Protein AF-F7K027-F1 (afdb_monomer)

Mean predicted aligned error: 4.17 Å

Foldseek 3Di:
DWDKDFDADPVRAGWKDQPVPFTAGPPPRHTDDPVPDDADDWDADPVRSIITGIHTDDPD

Radius of gyration: 11.39 Å; Cα contacts (8 Å, |Δi|>4): 110; chains: 1; bounding box: 26×21×30 Å

Sequence (60 aa):
MKRYSHINCKCGGIIGMYDGKIFACERCGTEFQLHKINYDVLFPNNKTGWIFPMIEKNNE

pLDDT: mean 90.21, std 10.75, range [48.34, 96.44]

Secondary structure (DSSP, 8-state):
--EEEEPBPTTSPBEEBSSSS-EEETTT--EE-GGGS--SEEEEETTTTEEEEEEEE---

Nearest PDB structures (foldseek):
  8pe9-assembly1_H  TM=3.551E-01  e=5.112E+00  Homo sapiens
  5i17-assembly2_B  TM=3.440E-01  e=8.267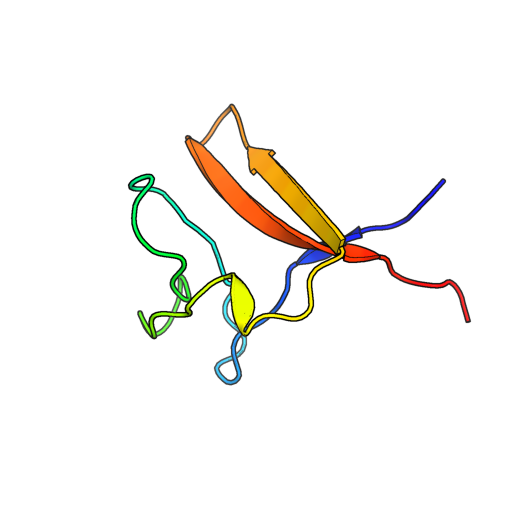E+00  Homo sapiens
  7nir-assembly1_F  TM=2.761E-01  e=6.501E+00  Camelidae mixed library

Solvent-accessible surface area (backbone atoms only — not comparable to full-atom values): 3716 Å² total; per-residue (Å²): 131,91,44,72,40,79,41,65,39,98,88,70,25,50,36,33,23,66,84,86,80,57,35,24,20,80,68,80,61,53,74,49,62,70,92,78,54,92,56,74,46,78,48,72,38,84,90,78,57,33,35,29,46,21,32,71,52,75,88,123

Structure (mmCIF, N/CA/C/O backbone):
data_AF-F7K027-F1
#
_entry.id   AF-F7K027-F1
#
loop_
_atom_site.group_PDB
_atom_site.id
_atom_site.type_symbol
_atom_site.label_atom_id
_atom_site.label_alt_id
_atom_site.label_comp_id
_atom_site.label_asym_id
_atom_site.label_entity_id
_atom_site.label_seq_id
_atom_site.pdbx_PDB_ins_code
_atom_site.Cartn_x
_atom_site.Cartn_y
_atom_site.Cartn_z
_atom_site.occupancy
_atom_site.B_iso_or_equiv
_atom_site.auth_seq_id
_atom_site.auth_comp_id
_atom_site.auth_asym_id
_atom_site.auth_atom_id
_atom_site.pdbx_PDB_model_num
ATOM 1 N N . MET A 1 1 ? -1.691 -6.113 -21.503 1.00 52.22 1 MET A N 1
ATOM 2 C CA . MET A 1 1 ? -0.918 -5.338 -20.508 1.00 52.22 1 MET A CA 1
ATOM 3 C C . MET A 1 1 ? -1.745 -5.302 -19.236 1.00 52.22 1 MET A C 1
ATOM 5 O O . MET A 1 1 ? -2.832 -4.737 -19.276 1.00 52.22 1 MET A O 1
ATOM 9 N N . LYS A 1 2 ? -1.307 -5.986 -18.172 1.00 63.72 2 LYS A N 1
ATOM 10 C CA . LYS A 1 2 ? -2.040 -6.013 -16.899 1.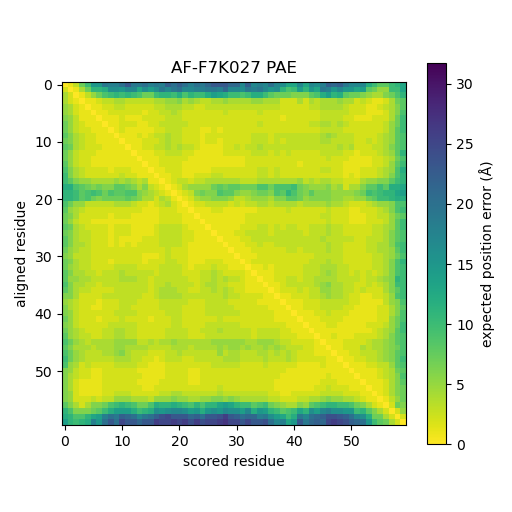00 63.72 2 LYS A CA 1
ATOM 11 C C . LYS A 1 2 ? -2.107 -4.591 -16.337 1.00 63.72 2 LYS A C 1
ATOM 13 O O . LYS A 1 2 ? -1.0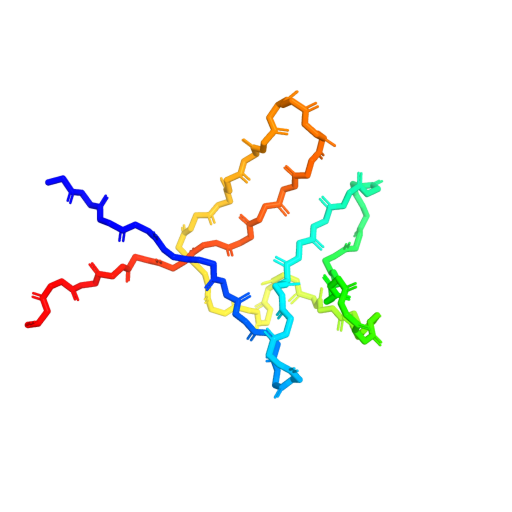81 -3.909 -16.297 1.00 63.72 2 LYS A O 1
ATOM 18 N N . ARG A 1 3 ? -3.300 -4.111 -15.986 1.00 85.44 3 ARG A N 1
ATOM 19 C CA . ARG A 1 3 ? -3.489 -2.791 -15.369 1.00 85.44 3 ARG A CA 1
ATOM 20 C C . ARG A 1 3 ? -3.553 -3.005 -13.866 1.00 85.44 3 ARG A C 1
ATOM 22 O O . ARG A 1 3 ? -4.396 -3.759 -13.416 1.00 85.44 3 ARG A O 1
ATOM 29 N N . TYR A 1 4 ? -2.690 -2.356 -13.099 1.00 90.44 4 TYR A N 1
ATOM 30 C CA . TYR A 1 4 ? -2.730 -2.416 -11.637 1.00 90.44 4 TYR A CA 1
ATOM 31 C C . TYR A 1 4 ? -3.316 -1.125 -11.072 1.00 90.44 4 TYR A C 1
ATOM 33 O O . TYR A 1 4 ? -3.164 -0.054 -11.666 1.00 90.44 4 TYR A O 1
ATOM 41 N N . SER A 1 5 ? -3.968 -1.214 -9.917 1.00 93.06 5 SER A N 1
ATOM 42 C CA . SER A 1 5 ? -4.436 -0.051 -9.161 1.00 93.06 5 SER A CA 1
ATOM 43 C C . SER A 1 5 ? -4.072 -0.132 -7.691 1.00 93.06 5 SER A C 1
ATOM 45 O O . SER A 1 5 ? -3.974 -1.220 -7.127 1.00 93.06 5 SER A O 1
ATOM 47 N N . HIS A 1 6 ? -3.905 1.044 -7.087 1.00 94.69 6 HIS A N 1
ATOM 48 C CA . HIS A 1 6 ? -3.722 1.186 -5.651 1.00 94.69 6 HIS A CA 1
ATOM 49 C C . HIS A 1 6 ? -4.928 0.638 -4.895 1.00 94.69 6 HIS A C 1
ATOM 51 O O . HIS A 1 6 ? -6.076 0.806 -5.319 1.00 94.69 6 HIS A O 1
ATOM 57 N N . ILE A 1 7 ? -4.650 0.022 -3.752 1.00 94.75 7 ILE A N 1
ATOM 58 C CA . ILE A 1 7 ? -5.678 -0.349 -2.790 1.00 94.75 7 ILE A CA 1
ATOM 59 C C . ILE A 1 7 ? -5.973 0.868 -1.916 1.00 94.75 7 ILE A C 1
ATOM 61 O O . ILE A 1 7 ? -5.077 1.460 -1.310 1.00 94.75 7 ILE A O 1
ATOM 65 N N . ASN A 1 8 ? -7.251 1.231 -1.849 1.00 94.94 8 ASN A N 1
ATOM 66 C CA . ASN A 1 8 ? -7.713 2.384 -1.091 1.00 94.94 8 ASN A CA 1
ATOM 67 C C . ASN A 1 8 ? -8.205 1.962 0.296 1.00 94.94 8 ASN A C 1
ATOM 69 O O . ASN A 1 8 ? -8.896 0.956 0.462 1.00 94.94 8 ASN A O 1
AT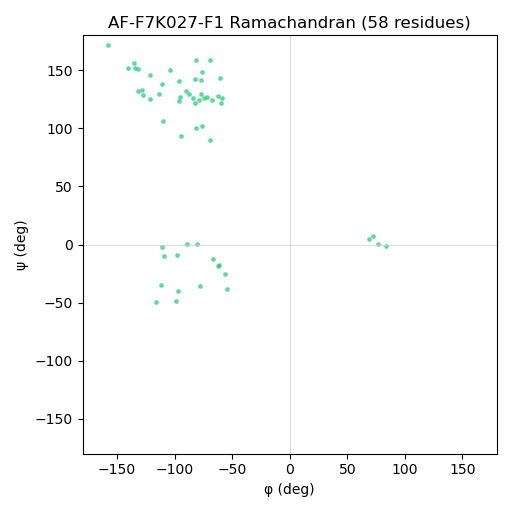OM 73 N N . CYS A 1 9 ? -7.901 2.783 1.293 1.00 95.62 9 CYS A N 1
ATOM 74 C CA . CYS A 1 9 ? -8.531 2.732 2.602 1.00 95.62 9 CYS A CA 1
ATOM 75 C C . CYS A 1 9 ? -9.999 3.178 2.499 1.00 95.62 9 CYS A C 1
ATOM 77 O O . CYS A 1 9 ? -10.380 3.931 1.601 1.00 95.62 9 CYS A O 1
ATOM 79 N N . LYS A 1 10 ? -10.826 2.796 3.479 1.00 94.62 10 LYS A N 1
ATOM 80 C CA . LYS A 1 10 ? -12.229 3.239 3.580 1.00 94.62 10 LYS A CA 1
ATOM 81 C C . LYS A 1 10 ? -12.387 4.767 3.616 1.00 94.62 10 LYS A C 1
ATOM 83 O O . LYS A 1 10 ? -13.427 5.273 3.219 1.00 94.62 10 LYS A O 1
ATOM 88 N N . CYS A 1 11 ? -11.366 5.504 4.061 1.00 95.50 11 CYS A N 1
ATOM 89 C CA . CYS A 1 11 ? -11.353 6.973 4.059 1.00 95.50 11 CYS A CA 1
ATOM 90 C C . CYS A 1 11 ? -11.001 7.598 2.688 1.00 95.50 11 CYS A C 1
ATOM 92 O O . CYS A 1 11 ? -10.893 8.824 2.570 1.00 95.50 11 CYS A O 1
ATOM 94 N N . GLY A 1 12 ? -10.766 6.768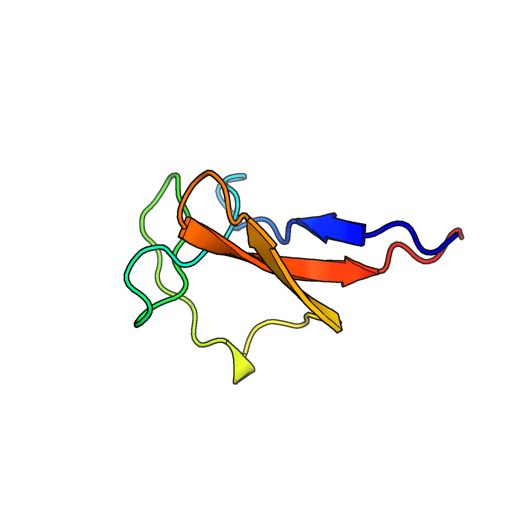 1.666 1.00 95.38 12 GLY A N 1
ATOM 95 C CA . GLY A 1 12 ? -10.400 7.173 0.309 1.00 95.38 12 GLY A CA 1
ATOM 96 C C . GLY A 1 12 ? -8.913 7.466 0.087 1.00 95.38 12 GLY A C 1
ATOM 97 O O . GLY A 1 12 ? -8.548 7.801 -1.031 1.00 95.38 12 GLY A O 1
ATOM 98 N N . GLY A 1 13 ? -8.059 7.362 1.112 1.00 96.06 13 GLY A N 1
ATOM 99 C CA . GLY A 1 13 ? -6.604 7.495 0.951 1.00 96.06 13 GLY A CA 1
ATOM 100 C C . GLY A 1 13 ? -5.945 6.202 0.466 1.00 96.06 13 GLY A C 1
ATOM 101 O O . GLY A 1 13 ? -6.491 5.116 0.674 1.00 96.06 13 GLY A O 1
ATOM 102 N N . ILE A 1 14 ? -4.757 6.304 -0.127 1.00 96.19 14 ILE A N 1
ATOM 103 C CA . ILE A 1 14 ? -3.990 5.142 -0.589 1.00 96.19 14 ILE A CA 1
ATOM 104 C C . ILE A 1 14 ? -3.320 4.446 0.601 1.00 96.19 14 ILE A C 1
ATOM 106 O O . ILE A 1 14 ? -2.868 5.091 1.551 1.00 96.19 14 ILE A O 1
ATOM 110 N N . ILE A 1 15 ? -3.287 3.113 0.571 1.00 96.06 15 ILE A N 1
ATOM 111 C CA . ILE A 1 15 ? -2.499 2.312 1.509 1.00 96.06 15 ILE A CA 1
ATOM 112 C C . ILE A 1 15 ? -1.091 2.153 0.935 1.00 96.06 15 ILE A C 1
ATOM 114 O O . ILE A 1 15 ? -0.930 1.743 -0.212 1.00 96.06 15 ILE A O 1
ATOM 118 N N . GLY A 1 16 ? -0.069 2.434 1.737 1.00 96.38 16 GLY A N 1
ATOM 119 C CA . GLY A 1 16 ? 1.328 2.260 1.352 1.00 96.38 16 GLY A CA 1
ATOM 120 C C .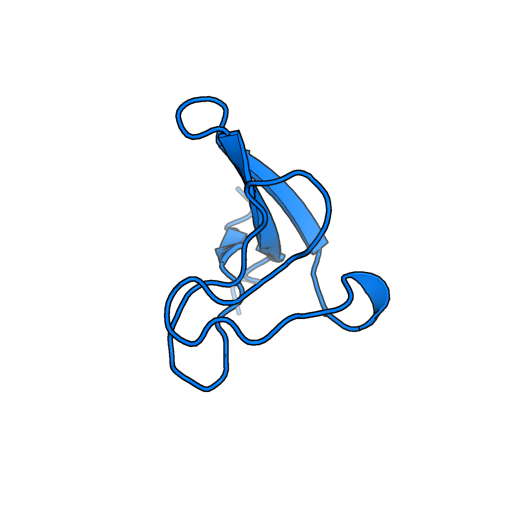 GLY A 1 16 ? 2.235 2.126 2.569 1.00 96.38 16 GLY A C 1
ATOM 121 O O . GLY A 1 16 ? 1.805 2.314 3.703 1.00 96.38 16 GLY A O 1
ATOM 122 N N . MET A 1 17 ? 3.494 1.786 2.333 1.00 96.19 17 MET A N 1
ATOM 123 C CA . MET A 1 17 ? 4.527 1.674 3.358 1.00 96.19 17 MET A CA 1
ATOM 124 C C . MET A 1 17 ? 5.733 2.510 2.947 1.00 96.19 17 MET A C 1
ATOM 126 O O . MET A 1 17 ? 6.236 2.354 1.837 1.00 96.19 17 MET A O 1
ATOM 130 N N . TYR A 1 18 ? 6.208 3.371 3.842 1.00 88.81 18 TYR A N 1
ATOM 131 C CA . TYR A 1 18 ? 7.400 4.196 3.616 1.00 88.81 18 TYR A CA 1
ATOM 132 C C . TYR A 1 18 ? 8.575 3.795 4.516 1.00 88.81 18 TYR A C 1
ATOM 134 O O . TYR A 1 18 ? 9.725 3.840 4.099 1.00 88.81 18 TYR A O 1
ATOM 142 N N . ASP A 1 19 ? 8.298 3.364 5.746 1.00 82.50 19 ASP A N 1
ATOM 143 C CA . ASP A 1 19 ? 9.312 3.090 6.771 1.00 82.50 19 ASP A CA 1
ATOM 144 C C . ASP A 1 19 ? 9.858 1.651 6.749 1.00 82.50 19 ASP A C 1
ATOM 146 O O . ASP A 1 19 ? 10.696 1.286 7.576 1.00 82.50 19 ASP A O 1
ATOM 150 N N . GLY A 1 20 ? 9.370 0.825 5.819 1.00 80.81 20 GLY A N 1
ATOM 151 C CA . GLY A 1 20 ? 9.725 -0.588 5.703 1.00 80.81 20 GLY A CA 1
ATOM 152 C C . GLY A 1 20 ? 9.129 -1.489 6.790 1.00 80.81 20 GLY A C 1
ATOM 153 O O . GLY A 1 20 ? 9.496 -2.661 6.852 1.00 80.81 20 GLY A O 1
ATOM 154 N N . LYS A 1 21 ? 8.242 -0.970 7.650 1.00 85.38 21 LYS A N 1
ATOM 155 C CA . LYS A 1 21 ? 7.687 -1.709 8.792 1.00 85.38 21 LYS A CA 1
ATOM 156 C C . LYS A 1 21 ? 6.187 -1.926 8.677 1.00 85.38 21 LYS A C 1
ATOM 158 O O . LYS A 1 21 ? 5.732 -3.050 8.886 1.00 85.38 21 LYS A O 1
ATOM 163 N N . ILE A 1 22 ? 5.420 -0.871 8.395 1.00 92.94 22 ILE A N 1
ATOM 164 C CA . ILE A 1 22 ? 3.955 -0.913 8.484 1.00 92.94 22 ILE A CA 1
ATOM 165 C C . ILE A 1 22 ? 3.321 -0.323 7.225 1.00 92.94 22 ILE A C 1
ATOM 167 O O . ILE A 1 22 ? 3.661 0.772 6.781 1.00 92.94 22 ILE A O 1
ATOM 171 N N . PHE A 1 23 ? 2.345 -1.043 6.668 1.00 95.75 23 PHE A N 1
ATOM 172 C CA . PHE A 1 23 ? 1.444 -0.476 5.671 1.00 95.75 23 PHE A CA 1
ATOM 173 C C . PHE A 1 23 ? 0.389 0.361 6.381 1.00 95.75 23 PHE A C 1
ATOM 175 O O . PHE A 1 23 ? -0.325 -0.142 7.244 1.00 95.75 23 PHE A O 1
ATOM 182 N N . ALA A 1 24 ? 0.264 1.625 6.004 1.00 96.44 24 ALA A N 1
ATOM 183 C CA . ALA A 1 24 ? -0.705 2.539 6.581 1.00 96.44 24 ALA A CA 1
ATOM 184 C C . ALA A 1 24 ? -1.408 3.347 5.492 1.00 96.44 24 ALA A C 1
ATOM 186 O O . ALA A 1 24 ? -0.904 3.526 4.382 1.00 96.44 24 ALA A O 1
ATOM 187 N N . CYS A 1 25 ? -2.603 3.838 5.807 1.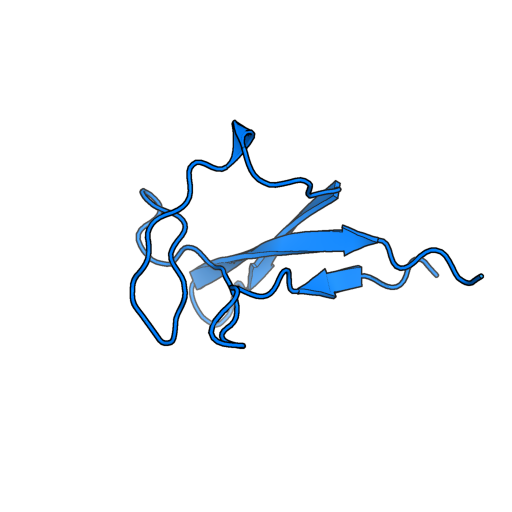00 95.94 25 CYS A N 1
ATOM 188 C CA . CYS A 1 25 ? -3.259 4.814 4.951 1.00 95.94 25 CYS A CA 1
ATOM 189 C C . CYS A 1 25 ? -2.552 6.169 5.050 1.00 95.94 25 CYS A C 1
ATOM 191 O O . CYS A 1 25 ? -2.468 6.738 6.137 1.00 95.94 25 CYS A O 1
ATOM 193 N N . GLU A 1 26 ? -2.164 6.739 3.910 1.00 93.81 26 GLU A N 1
ATOM 194 C CA . GLU A 1 26 ? -1.504 8.053 3.835 1.00 93.81 26 GLU A CA 1
ATOM 195 C C . GLU A 1 26 ? -2.367 9.216 4.361 1.00 93.81 26 GLU A C 1
ATOM 197 O O . GLU A 1 26 ? -1.851 10.288 4.664 1.00 93.81 26 GLU A O 1
ATOM 202 N N . ARG A 1 27 ? -3.689 9.019 4.466 1.00 95.19 27 ARG A N 1
ATOM 203 C CA . ARG A 1 27 ? -4.643 10.060 4.870 1.00 95.19 27 ARG A CA 1
ATOM 204 C C . ARG A 1 27 ? -5.045 9.984 6.339 1.00 95.19 27 ARG A C 1
ATOM 206 O O . ARG A 1 27 ? -5.093 11.010 7.005 1.00 95.19 27 ARG A O 1
ATOM 213 N N . CYS A 1 28 ? -5.411 8.799 6.829 1.00 96.25 28 CYS A N 1
ATOM 214 C CA . CYS A 1 28 ? -5.939 8.628 8.190 1.00 96.25 28 CYS A CA 1
ATOM 215 C C . CYS A 1 28 ? -4.999 7.866 9.131 1.00 96.25 28 CYS A C 1
ATOM 217 O O . CYS A 1 28 ? -5.354 7.666 10.288 1.00 96.25 28 CYS A O 1
ATOM 219 N N . GLY A 1 29 ? -3.845 7.398 8.645 1.00 95.25 29 GLY A N 1
ATOM 220 C CA . GLY A 1 29 ? -2.847 6.696 9.454 1.00 95.25 29 GLY A CA 1
ATOM 221 C C . GLY A 1 29 ? -3.265 5.307 9.939 1.00 95.25 29 GLY A C 1
ATOM 222 O O . GLY A 1 29 ? -2.522 4.684 10.684 1.00 95.25 29 GLY A O 1
ATOM 223 N N . THR A 1 30 ? -4.436 4.797 9.535 1.00 96.06 30 THR A N 1
ATOM 224 C CA . THR A 1 30 ? -4.863 3.442 9.905 1.00 96.06 30 THR A CA 1
ATOM 225 C C . THR A 1 30 ? -3.849 2.427 9.404 1.00 96.06 30 THR A C 1
ATOM 227 O O . THR A 1 30 ? -3.536 2.410 8.213 1.00 96.06 30 THR A O 1
ATOM 230 N N . GLU A 1 31 ? -3.369 1.591 10.315 1.00 96.31 31 GLU A N 1
ATOM 231 C CA . GLU A 1 31 ? -2.405 0.538 10.029 1.00 96.31 31 GLU A CA 1
ATOM 232 C C . GLU A 1 31 ? -3.099 -0.709 9.481 1.00 96.31 31 GLU A C 1
ATOM 234 O O . GLU A 1 31 ? -4.187 -1.099 9.914 1.00 96.31 31 GLU A O 1
ATOM 239 N N . PHE A 1 32 ? -2.439 -1.363 8.533 1.00 94.62 32 PHE A N 1
ATOM 240 C CA . PHE A 1 32 ? -2.906 -2.574 7.890 1.00 94.62 32 PHE A CA 1
ATOM 241 C C . PHE A 1 32 ? -1.824 -3.645 7.949 1.00 94.62 32 PHE A C 1
ATOM 243 O O . PHE A 1 32 ? -0.660 -3.431 7.612 1.00 94.62 32 PHE A O 1
ATOM 250 N N . GLN A 1 33 ? -2.233 -4.847 8.338 1.00 93.12 33 GLN A N 1
ATOM 251 C CA . GLN A 1 33 ? -1.380 -6.022 8.241 1.00 93.12 33 GLN A CA 1
ATOM 252 C C . GLN A 1 33 ? -1.464 -6.565 6.817 1.00 93.12 33 GLN A C 1
ATOM 254 O O . GLN A 1 33 ? -2.552 -6.923 6.371 1.00 93.12 33 GLN A O 1
ATOM 259 N N . LEU A 1 34 ? -0.327 -6.655 6.120 1.00 90.25 34 LEU A N 1
ATOM 260 C CA . LEU A 1 34 ? -0.284 -7.003 4.695 1.00 90.25 34 LEU A CA 1
ATOM 261 C C . LEU A 1 34 ? -1.007 -8.325 4.371 1.00 90.25 34 LEU A C 1
ATOM 263 O O . LEU A 1 34 ? -1.737 -8.392 3.392 1.00 90.25 34 LEU A O 1
ATOM 267 N N . HIS A 1 35 ? -0.903 -9.337 5.241 1.00 90.06 35 HIS A N 1
ATOM 268 C CA . HIS A 1 35 ? -1.575 -10.637 5.076 1.00 90.06 35 HIS A CA 1
ATOM 269 C C . HIS A 1 35 ? -3.114 -10.583 5.167 1.00 90.06 35 HIS A C 1
ATOM 271 O O . HIS A 1 35 ? -3.778 -11.567 4.861 1.00 90.06 35 HIS A O 1
ATOM 277 N N . LYS A 1 36 ? -3.691 -9.464 5.626 1.00 92.19 36 LYS A N 1
ATOM 278 C CA . LYS A 1 36 ? -5.146 -9.225 5.670 1.00 92.19 36 LYS A CA 1
ATOM 279 C C . LYS A 1 36 ? -5.642 -8.397 4.488 1.00 92.19 36 LYS A C 1
ATOM 281 O O . LYS A 1 36 ? -6.849 -8.221 4.337 1.00 92.19 36 LYS A O 1
ATOM 286 N N . ILE A 1 37 ? -4.730 -7.842 3.695 1.00 90.94 37 ILE A N 1
ATOM 287 C CA . ILE A 1 37 ? -5.061 -7.063 2.509 1.00 90.94 37 ILE A CA 1
ATOM 288 C C . ILE A 1 37 ? -5.126 -8.036 1.335 1.00 90.94 37 ILE A C 1
ATOM 290 O O . ILE A 1 37 ? -4.217 -8.838 1.146 1.00 90.94 37 ILE A O 1
ATOM 294 N N . ASN A 1 38 ? -6.182 -7.956 0.531 1.00 92.19 38 ASN A N 1
ATOM 295 C CA . ASN A 1 38 ? -6.228 -8.670 -0.739 1.00 92.19 38 ASN A CA 1
ATOM 296 C C . ASN A 1 38 ? -5.461 -7.861 -1.796 1.00 92.19 38 ASN A C 1
ATOM 298 O O . ASN A 1 38 ? -5.984 -6.863 -2.292 1.00 92.19 38 ASN A O 1
ATOM 302 N N . TYR A 1 39 ? -4.221 -8.248 -2.085 1.00 94.38 39 TYR A N 1
ATOM 303 C CA . TYR A 1 39 ? -3.358 -7.614 -3.082 1.00 94.38 39 TYR A CA 1
ATOM 304 C C . TYR A 1 39 ? -2.694 -8.682 -3.951 1.00 94.38 39 TYR A C 1
ATOM 306 O O . TYR A 1 39 ? -2.434 -9.789 -3.483 1.00 94.38 39 TYR A O 1
ATOM 314 N N . ASP A 1 40 ? -2.373 -8.326 -5.191 1.00 94.75 40 ASP A N 1
ATOM 315 C CA . ASP A 1 40 ? -1.714 -9.235 -6.131 1.00 94.75 40 ASP A CA 1
ATOM 316 C C . ASP A 1 40 ? -0.203 -9.009 -6.162 1.00 94.75 40 ASP A C 1
ATOM 318 O O . ASP A 1 40 ? 0.578 -9.957 -6.234 1.00 94.75 40 ASP A O 1
ATOM 322 N N . VAL A 1 41 ? 0.232 -7.742 -6.109 1.00 94.50 41 VAL A N 1
ATOM 323 C CA . VAL A 1 41 ? 1.655 -7.382 -6.193 1.00 94.50 41 VAL A CA 1
ATOM 324 C C . VAL A 1 41 ? 2.016 -6.250 -5.238 1.00 94.50 41 VAL A C 1
ATOM 326 O O . VAL A 1 41 ? 1.195 -5.385 -4.935 1.00 94.50 41 VAL A O 1
ATOM 329 N N . LEU A 1 42 ? 3.276 -6.221 -4.805 1.00 94.75 42 LEU A N 1
ATOM 330 C CA . LEU A 1 42 ? 3.872 -5.042 -4.181 1.00 94.75 42 LEU A CA 1
ATOM 331 C C . LEU A 1 42 ? 4.614 -4.238 -5.244 1.00 94.75 42 LEU A C 1
ATOM 333 O O . LEU A 1 42 ? 5.473 -4.772 -5.946 1.00 94.75 42 LEU A O 1
ATOM 337 N N . PHE A 1 43 ? 4.300 -2.952 -5.345 1.00 94.75 43 PHE A N 1
ATOM 338 C CA . PHE A 1 43 ? 4.932 -2.043 -6.287 1.00 94.75 43 PHE A CA 1
ATOM 339 C C . PHE A 1 43 ? 5.818 -1.035 -5.541 1.00 94.75 43 PHE A C 1
ATOM 341 O O . PHE A 1 43 ? 5.291 -0.127 -4.891 1.00 94.75 43 PHE A O 1
ATOM 348 N N . PRO A 1 44 ? 7.155 -1.173 -5.606 1.00 94.62 44 PRO A N 1
ATOM 349 C CA . PRO A 1 44 ? 8.068 -0.189 -5.044 1.0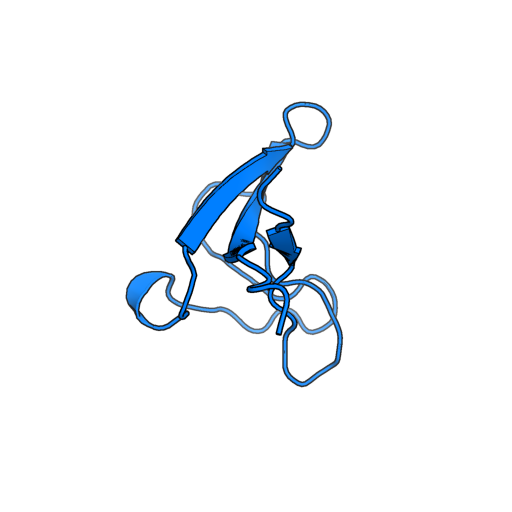0 94.62 44 PRO A CA 1
ATOM 350 C C . PRO A 1 44 ? 8.182 1.039 -5.959 1.00 94.62 44 PRO A C 1
ATOM 352 O O . PRO A 1 44 ? 8.453 0.935 -7.156 1.00 94.62 44 PRO A O 1
ATOM 355 N N . ASN A 1 45 ? 8.022 2.228 -5.388 1.00 93.06 45 ASN A N 1
ATOM 356 C CA . ASN A 1 45 ? 8.349 3.499 -6.016 1.00 93.06 45 ASN A CA 1
ATOM 357 C C . ASN A 1 45 ? 9.760 3.927 -5.600 1.00 93.06 45 ASN A C 1
ATOM 359 O O . ASN A 1 45 ? 9.957 4.614 -4.599 1.00 93.06 45 ASN A O 1
ATOM 363 N N . ASN A 1 46 ? 10.746 3.574 -6.422 1.00 90.75 46 ASN A N 1
ATOM 364 C CA . ASN A 1 46 ? 12.159 3.854 -6.151 1.00 90.75 46 ASN A CA 1
ATOM 365 C C . ASN A 1 46 ? 12.499 5.352 -6.045 1.00 90.75 46 ASN A C 1
ATOM 367 O O . ASN A 1 46 ? 13.554 5.690 -5.519 1.00 90.75 46 ASN A O 1
ATOM 371 N N . LYS A 1 47 ? 11.640 6.257 -6.539 1.00 92.81 47 LYS A N 1
ATOM 372 C CA . LYS A 1 47 ? 11.863 7.706 -6.400 1.00 92.81 47 LYS A CA 1
ATOM 373 C C . LYS A 1 47 ? 11.506 8.213 -5.011 1.00 92.81 47 LYS A C 1
ATOM 375 O O . LYS A 1 47 ? 12.137 9.143 -4.527 1.00 92.81 47 LYS A O 1
ATOM 380 N N . THR A 1 48 ? 10.462 7.649 -4.410 1.00 90.81 48 THR A N 1
ATOM 381 C CA . THR A 1 48 ? 9.918 8.134 -3.140 1.00 90.81 48 THR A CA 1
ATOM 382 C C . THR A 1 48 ? 10.198 7.189 -1.981 1.00 90.81 48 THR A C 1
ATOM 384 O O . THR A 1 48 ? 9.920 7.559 -0.853 1.00 90.81 48 THR A O 1
ATOM 387 N N . GLY A 1 49 ? 10.703 5.978 -2.233 1.00 91.00 49 GLY A N 1
ATOM 388 C CA . GLY A 1 49 ? 10.916 4.945 -1.214 1.00 91.00 49 GLY A CA 1
ATOM 389 C C . GLY A 1 49 ? 9.636 4.233 -0.766 1.00 91.00 49 GLY A C 1
ATOM 390 O O . GLY A 1 49 ? 9.696 3.341 0.073 1.00 91.00 49 GLY A O 1
ATOM 391 N N . TRP A 1 50 ? 8.479 4.595 -1.327 1.00 94.81 50 TRP A N 1
ATOM 392 C CA . TRP A 1 50 ? 7.204 3.980 -0.970 1.00 94.81 50 TRP A CA 1
ATOM 393 C C . TRP A 1 50 ? 7.035 2.599 -1.590 1.00 94.81 50 TRP A C 1
ATOM 395 O O . TRP A 1 50 ? 7.459 2.354 -2.715 1.00 94.81 50 TRP A O 1
ATOM 405 N N . ILE A 1 51 ? 6.326 1.723 -0.891 1.00 96.38 51 ILE A N 1
ATOM 406 C CA . ILE A 1 51 ? 5.880 0.423 -1.383 1.00 96.38 51 ILE A CA 1
ATOM 407 C C . ILE A 1 51 ? 4.359 0.384 -1.292 1.00 96.38 51 ILE A C 1
ATOM 409 O O . ILE A 1 51 ? 3.791 0.603 -0.223 1.00 96.38 51 ILE A O 1
ATOM 413 N N . PHE A 1 52 ? 3.700 0.089 -2.409 1.00 96.19 52 PHE A N 1
ATOM 414 C CA . PHE A 1 52 ? 2.243 0.044 -2.488 1.00 96.19 52 PHE A CA 1
ATOM 415 C C . PHE A 1 52 ? 1.758 -1.385 -2.739 1.00 96.19 52 PHE A C 1
ATOM 417 O O . PHE A 1 52 ? 2.245 -2.027 -3.672 1.00 96.19 52 PHE A O 1
ATOM 424 N N . PRO A 1 53 ? 0.799 -1.902 -1.954 1.00 96.31 53 PRO A N 1
ATOM 425 C CA . PRO A 1 53 ? 0.070 -3.097 -2.327 1.00 96.31 53 PRO A CA 1
ATOM 426 C C . PRO A 1 53 ? -0.925 -2.735 -3.436 1.00 96.31 53 PRO A C 1
ATOM 428 O O . PRO A 1 53 ? -1.716 -1.796 -3.313 1.00 96.31 53 PRO A O 1
ATOM 431 N N . MET A 1 54 ? -0.855 -3.472 -4.538 1.00 95.62 54 MET A N 1
ATOM 432 C CA . MET A 1 54 ? -1.623 -3.214 -5.750 1.00 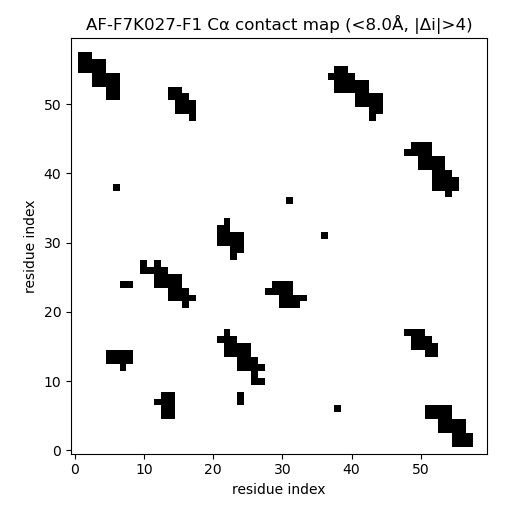95.62 54 MET A CA 1
ATOM 433 C C . MET A 1 54 ? -2.488 -4.420 -6.093 1.00 95.62 54 MET A C 1
ATOM 435 O O . MET A 1 54 ? -2.071 -5.564 -5.907 1.00 95.62 54 MET A O 1
ATOM 439 N N . ILE A 1 55 ? -3.664 -4.150 -6.648 1.00 94.56 55 ILE A N 1
ATOM 440 C CA . ILE A 1 55 ? -4.577 -5.168 -7.171 1.00 94.56 55 ILE A CA 1
ATOM 441 C C . ILE A 1 55 ? -4.646 -5.062 -8.698 1.00 94.56 55 ILE A C 1
ATOM 443 O O . ILE A 1 55 ? -4.643 -3.956 -9.257 1.00 94.56 55 ILE A O 1
ATOM 447 N N . GLU A 1 56 ? -4.647 -6.199 -9.382 1.00 92.25 56 GLU A N 1
ATOM 448 C CA . GLU A 1 56 ? -4.852 -6.307 -10.817 1.00 92.25 56 GLU A CA 1
ATOM 449 C C . GLU A 1 56 ? -6.295 -5.908 -11.139 1.00 92.25 56 GLU A C 1
ATOM 451 O O . GLU A 1 56 ? -7.268 -6.443 -10.612 1.00 92.25 56 GLU A O 1
ATOM 456 N N . LYS A 1 57 ? -6.445 -4.935 -12.035 1.00 82.69 57 LYS A N 1
ATOM 457 C CA . LYS A 1 57 ? -7.713 -4.685 -12.701 1.00 82.69 57 LYS A CA 1
ATOM 458 C C . LYS A 1 57 ? -7.881 -5.762 -13.754 1.00 82.69 57 LYS A C 1
ATOM 460 O O . LYS A 1 57 ? -7.301 -5.668 -14.840 1.00 82.69 57 LYS A O 1
ATOM 465 N N . ASN A 1 58 ? -8.702 -6.754 -13.441 1.00 70.94 58 ASN A N 1
ATOM 466 C CA . ASN A 1 58 ? -9.318 -7.553 -14.483 1.00 70.94 58 ASN A CA 1
ATOM 467 C C . ASN A 1 58 ? -10.139 -6.588 -15.350 1.00 70.94 58 ASN A C 1
ATOM 469 O O . ASN A 1 58 ? -10.962 -5.832 -14.836 1.00 70.94 58 ASN A O 1
ATOM 473 N N . ASN A 1 59 ? -9.834 -6.533 -16.648 1.00 52.47 59 ASN A N 1
ATOM 474 C CA . ASN A 1 59 ? -10.733 -5.902 -17.607 1.00 52.47 59 ASN A CA 1
ATOM 475 C C . ASN A 1 59 ? -11.964 -6.819 -17.689 1.00 52.47 59 ASN A C 1
ATOM 477 O O . ASN A 1 59 ? -11.938 -7.784 -18.452 1.00 52.47 59 ASN A O 1
ATOM 481 N N . GLU A 1 60 ? -12.966 -6.574 -16.850 1.00 48.34 60 GLU A N 1
ATOM 482 C CA . GLU A 1 60 ? -14.345 -6.974 -17.151 1.00 48.34 60 GLU A CA 1
ATOM 483 C C . GLU A 1 60 ? -14.916 -6.055 -18.237 1.00 48.34 60 GLU A C 1
ATOM 485 O O . GLU A 1 60 ? -14.627 -4.832 -18.194 1.00 48.34 60 GLU A O 1
#